Protein AF-A0A9D0XV00-F1 (afdb_monomer_lite)

pLDDT: mean 94.53, std 7.73, range [43.34, 98.5]

Radius of gyration: 20.62 Å; chains: 1; bounding box: 46×35×53 Å

Secondary structure (DSSP, 8-state):
--PPPHHHHHHHIIIIIIIIHHHHHHH-TTSPP---SS-SSSTTSSTT-TTSS-EE--TTTTTT--GGGGGG---S-EEE-----PPPHHHHHTT--GGG-STTSHHHHHH-SSTTHHHHHHHHHHHHSPPPSSHHHHHHHHHHT-

Foldseek 3Di:
DDDPDPVVLVVLCCVQVNPVQVVCCVVPVPDDGDRDPQDQRDSVPVRQDQEGGEHADACVAVVVDAPCVVVVGDRPYHPHYDADAADAPVVVVVQDDPVQLDCPRPSNCVVVPDNCRVVSLQVLCVVPHDDQPDSNSSRVVRVVSD

Sequence (146 aa):
MYSHSLKLKADYIKQFEYLLSKVVNECDPNTFYWPSSASSSGCFDAPNDENRGDVHYWDVWHGLKPFTDYRKYYFRFCSEFGFQSFPQLKTIESFTLPEDRNIFSRVMESHQKNGSANGRILSYISDYYLYPKDFRALIYISGASG

Structure (mmCIF, N/CA/C/O backbone):
data_AF-A0A9D0XV00-F1
#
_entry.id   AF-A0A9D0XV00-F1
#
loop_
_atom_site.group_PDB
_atom_site.id
_atom_site.type_symbol
_atom_site.label_atom_id
_atom_site.label_alt_id
_atom_site.label_comp_id
_atom_site.label_asym_id
_atom_site.label_entity_id
_atom_site.label_seq_id
_atom_site.pdbx_PDB_ins_code
_atom_site.Cartn_x
_atom_site.Cartn_y
_atom_site.Cartn_z
_atom_site.occupancy
_atom_site.B_iso_or_equiv
_atom_site.auth_seq_id
_atom_site.auth_comp_id
_atom_site.auth_asym_id
_atom_site.auth_atom_id
_atom_site.pdbx_PDB_model_num
ATOM 1 N N . MET A 1 1 ? 21.954 13.319 0.359 1.00 43.34 1 MET A N 1
ATOM 2 C CA . MET A 1 1 ? 21.385 12.169 -0.378 1.00 43.34 1 MET A CA 1
ATOM 3 C C . MET A 1 1 ? 22.524 11.237 -0.749 1.00 43.34 1 MET A C 1
ATOM 5 O O . MET A 1 1 ? 23.387 11.646 -1.512 1.00 43.34 1 MET A O 1
ATOM 9 N N . TYR A 1 2 ? 22.580 10.031 -0.185 1.00 50.47 2 TYR A N 1
ATOM 10 C CA . TYR A 1 2 ? 23.560 9.033 -0.615 1.00 50.47 2 TYR A CA 1
ATOM 11 C C . TYR A 1 2 ? 23.129 8.495 -1.982 1.00 50.47 2 TYR A C 1
ATOM 13 O O . TYR A 1 2 ? 22.052 7.915 -2.102 1.00 50.47 2 TYR A O 1
ATOM 21 N N . SER A 1 3 ? 23.923 8.721 -3.032 1.00 70.44 3 SER A N 1
ATOM 22 C CA . SER A 1 3 ? 23.654 8.087 -4.322 1.00 70.44 3 SER A CA 1
ATOM 23 C C . SER A 1 3 ? 23.953 6.595 -4.200 1.00 70.44 3 SER A C 1
ATOM 25 O O . SER A 1 3 ? 25.063 6.222 -3.817 1.00 70.44 3 SER A O 1
ATOM 27 N N . HIS A 1 4 ? 22.986 5.744 -4.538 1.00 80.12 4 HIS A N 1
ATOM 28 C CA . HIS A 1 4 ? 23.200 4.301 -4.627 1.00 80.12 4 HIS A CA 1
ATOM 29 C C . HIS A 1 4 ? 24.417 3.977 -5.508 1.00 80.12 4 HIS A C 1
ATOM 31 O O . HIS A 1 4 ? 24.642 4.639 -6.524 1.00 80.12 4 HIS A O 1
ATOM 37 N N . SER A 1 5 ? 25.181 2.951 -5.120 1.00 92.06 5 SER A N 1
ATOM 38 C CA . SER A 1 5 ? 26.357 2.486 -5.863 1.00 92.06 5 SER A CA 1
ATOM 39 C C . SER A 1 5 ? 26.020 2.232 -7.335 1.00 92.06 5 SER A C 1
ATOM 41 O O . SER A 1 5 ? 25.019 1.581 -7.641 1.00 92.06 5 SER A O 1
ATOM 43 N N . LEU A 1 6 ? 26.883 2.695 -8.246 1.00 93.12 6 LEU A N 1
ATOM 44 C CA . LEU A 1 6 ? 26.743 2.446 -9.686 1.00 93.12 6 LEU A CA 1
ATOM 45 C C . LEU A 1 6 ? 26.661 0.949 -10.000 1.00 93.12 6 LEU A C 1
ATOM 47 O O . LEU A 1 6 ? 25.903 0.552 -10.879 1.00 93.12 6 LEU A O 1
ATOM 51 N N . LYS A 1 7 ? 27.380 0.120 -9.232 1.00 95.06 7 LYS A N 1
ATOM 52 C CA . LYS A 1 7 ? 27.317 -1.338 -9.357 1.00 95.06 7 LYS A CA 1
ATOM 53 C C . LYS A 1 7 ? 25.908 -1.866 -9.070 1.00 95.06 7 LYS A C 1
ATOM 55 O O . LYS A 1 7 ? 25.388 -2.631 -9.866 1.00 95.06 7 LYS A O 1
ATOM 60 N N . LEU A 1 8 ? 25.268 -1.407 -7.990 1.00 94.81 8 LEU A N 1
ATOM 61 C CA . LEU A 1 8 ? 23.912 -1.844 -7.631 1.00 94.81 8 LEU A CA 1
ATOM 62 C C . LEU A 1 8 ? 22.878 -1.425 -8.681 1.00 94.81 8 LEU A C 1
ATOM 64 O O . LEU A 1 8 ? 21.991 -2.203 -9.011 1.00 94.81 8 LEU A O 1
ATOM 68 N N . LYS A 1 9 ? 23.006 -0.215 -9.238 1.00 93.94 9 LYS A N 1
ATOM 69 C CA . LYS A 1 9 ? 22.135 0.236 -10.333 1.00 93.94 9 LYS A CA 1
ATOM 70 C C . LYS A 1 9 ? 22.329 -0.602 -11.598 1.00 93.94 9 LYS A C 1
ATOM 72 O O . LYS A 1 9 ? 21.349 -0.974 -12.232 1.00 93.94 9 LYS A O 1
ATOM 77 N N . ALA A 1 10 ? 23.578 -0.913 -11.947 1.00 95.88 10 ALA A N 1
ATOM 78 C CA . ALA A 1 10 ? 23.887 -1.759 -13.094 1.00 95.88 10 ALA A CA 1
ATOM 79 C C . ALA A 1 10 ? 23.350 -3.188 -12.911 1.00 95.88 10 ALA A C 1
ATOM 81 O O . ALA A 1 10 ? 22.757 -3.733 -13.838 1.00 95.88 10 ALA A O 1
ATOM 82 N N . ASP A 1 11 ? 23.504 -3.766 -11.716 1.00 96.88 11 ASP A N 1
ATOM 83 C CA . ASP A 1 11 ? 22.974 -5.092 -11.387 1.00 96.88 11 ASP A CA 1
ATOM 84 C C . ASP A 1 11 ? 21.436 -5.113 -11.458 1.00 96.88 11 ASP A C 1
ATOM 86 O O . ASP A 1 11 ? 20.868 -6.039 -12.035 1.00 96.88 11 ASP A O 1
ATOM 90 N N . TYR A 1 12 ? 20.766 -4.061 -10.970 1.00 96.94 12 TYR A N 1
ATOM 91 C CA . TYR A 1 12 ? 19.313 -3.898 -11.087 1.00 96.94 12 TYR A CA 1
ATOM 92 C C . TYR A 1 12 ? 18.859 -3.878 -12.554 1.00 96.94 12 TYR A C 1
ATOM 94 O O . TYR A 1 12 ? 18.031 -4.693 -12.953 1.00 96.94 12 TYR A O 1
ATOM 102 N N . ILE A 1 13 ? 19.447 -3.010 -13.385 1.00 96.56 13 ILE A N 1
ATOM 103 C CA . ILE A 1 13 ? 19.109 -2.921 -14.817 1.00 96.56 13 ILE A CA 1
ATOM 104 C C . ILE A 1 13 ? 19.371 -4.266 -15.508 1.00 96.56 13 ILE A C 1
ATOM 106 O O . ILE A 1 13 ? 18.539 -4.762 -16.266 1.00 96.56 13 ILE A O 1
ATOM 110 N N . LYS A 1 14 ? 20.505 -4.913 -15.208 1.00 97.81 14 LYS A N 1
ATOM 111 C CA . LYS A 1 14 ? 20.842 -6.225 -15.771 1.00 97.81 14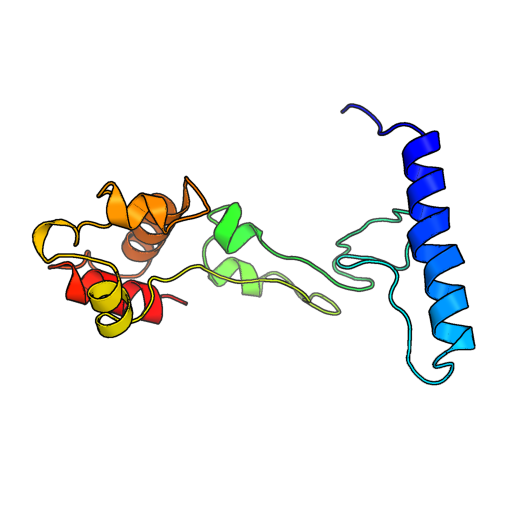 LYS A CA 1
ATOM 112 C C . LYS A 1 14 ? 19.810 -7.291 -15.405 1.00 97.81 14 LYS A C 1
ATOM 114 O O . LYS A 1 14 ? 19.486 -8.130 -16.243 1.00 97.81 14 LYS A O 1
ATOM 119 N N . GLN A 1 15 ? 19.315 -7.291 -14.173 1.00 98.19 15 GLN A N 1
ATOM 120 C CA . GLN A 1 15 ? 18.333 -8.270 -13.726 1.00 98.19 15 GLN A CA 1
ATOM 121 C C . GLN A 1 15 ? 16.949 -7.991 -14.320 1.00 98.19 15 GLN A C 1
ATOM 123 O O . GLN A 1 15 ? 16.389 -8.862 -14.985 1.00 98.19 15 GLN A O 1
ATOM 128 N N . PHE A 1 16 ? 16.412 -6.793 -14.096 1.00 97.75 16 PHE A N 1
ATOM 129 C CA . PHE A 1 16 ? 15.015 -6.483 -14.386 1.00 97.75 16 PHE A CA 1
ATOM 130 C C . PHE A 1 16 ? 14.788 -6.072 -15.842 1.00 97.75 16 PHE A C 1
ATOM 132 O O . PHE A 1 16 ? 13.847 -6.539 -16.461 1.00 97.75 16 PHE A O 1
ATOM 139 N N . GLU A 1 17 ? 15.670 -5.284 -16.454 1.00 96.88 17 GLU A N 1
ATOM 140 C CA . GLU A 1 17 ? 15.443 -4.791 -17.824 1.00 96.88 17 GLU A CA 1
ATOM 141 C C . GLU A 1 17 ? 16.044 -5.701 -18.899 1.00 96.88 17 GLU A C 1
ATOM 143 O O . GLU A 1 17 ? 15.562 -5.719 -20.030 1.00 96.88 17 GLU A O 1
ATOM 148 N N . TYR A 1 18 ? 17.073 -6.484 -18.558 1.00 97.31 18 TYR A N 1
ATOM 149 C CA . TYR A 1 18 ? 17.738 -7.375 -19.511 1.00 97.31 18 TYR A CA 1
ATOM 150 C C . TYR A 1 18 ? 17.393 -8.852 -19.303 1.00 97.31 18 TYR A C 1
ATOM 152 O O . TYR A 1 18 ? 16.831 -9.477 -20.200 1.00 97.31 18 TYR A O 1
ATOM 160 N N . LEU A 1 19 ? 17.746 -9.438 -18.154 1.00 98.50 19 LEU A N 1
ATOM 161 C CA . LEU A 1 19 ? 17.630 -10.883 -17.947 1.00 98.50 19 LEU A CA 1
ATOM 162 C C . LEU A 1 19 ? 16.166 -11.337 -17.928 1.00 98.50 19 LEU A C 1
ATOM 164 O O . LEU A 1 19 ? 15.801 -12.219 -18.701 1.00 98.50 19 LEU A O 1
ATOM 168 N N . LEU A 1 20 ? 15.333 -10.733 -17.076 1.00 98.19 20 LEU A N 1
ATOM 169 C CA . LEU A 1 20 ? 13.925 -11.121 -16.958 1.00 98.19 20 LEU A CA 1
ATOM 170 C C . LEU A 1 20 ? 13.137 -10.826 -18.238 1.00 98.19 20 LEU A C 1
ATOM 172 O O . LEU A 1 20 ? 12.396 -11.691 -18.690 1.00 98.19 20 LEU A O 1
ATOM 176 N N . SER A 1 21 ? 13.366 -9.671 -18.868 1.00 97.12 21 SER A N 1
ATOM 177 C CA . SER A 1 21 ? 12.767 -9.323 -20.165 1.00 97.12 21 SER A CA 1
ATOM 178 C C . SER A 1 21 ? 13.039 -10.388 -21.238 1.00 97.12 21 SER A C 1
ATOM 180 O O . SER A 1 21 ? 12.123 -10.835 -21.929 1.00 97.12 21 SER A O 1
ATOM 182 N N . LYS A 1 22 ? 14.284 -10.880 -21.329 1.00 98.25 22 LYS A N 1
ATOM 183 C CA . LYS A 1 22 ? 14.649 -11.960 -22.257 1.00 98.25 22 LYS A CA 1
ATOM 184 C C . LYS A 1 22 ? 13.958 -13.278 -21.938 1.00 98.25 22 LYS A C 1
ATOM 186 O O . LYS A 1 22 ? 13.411 -13.894 -22.844 1.00 98.25 22 LYS A O 1
ATOM 191 N N . VAL A 1 23 ? 13.961 -13.686 -20.669 1.00 98.44 23 VAL A N 1
ATOM 192 C CA . VAL A 1 23 ? 13.316 -14.936 -20.237 1.00 98.44 23 VAL A CA 1
ATOM 193 C C . VAL A 1 23 ? 11.816 -14.904 -20.529 1.00 98.44 23 VAL A C 1
ATOM 195 O O . VAL A 1 23 ? 11.275 -15.893 -21.014 1.00 98.44 23 VAL A O 1
ATOM 198 N N . VAL A 1 24 ? 11.149 -13.770 -20.288 1.00 98.31 24 VAL A N 1
ATOM 199 C CA . VAL A 1 24 ? 9.727 -13.604 -20.617 1.00 98.31 24 VAL A CA 1
ATOM 200 C C . VAL A 1 24 ? 9.516 -13.696 -22.123 1.00 98.31 24 VAL A C 1
ATOM 202 O O . VAL A 1 24 ? 8.674 -14.470 -22.546 1.00 98.31 24 VAL A O 1
ATOM 205 N N . ASN A 1 25 ? 10.320 -13.015 -22.941 1.00 98.06 25 ASN A N 1
ATOM 206 C CA . ASN A 1 25 ? 10.187 -13.094 -24.397 1.00 98.06 25 ASN A CA 1
ATOM 207 C C . ASN A 1 25 ? 10.464 -14.505 -24.963 1.00 98.06 25 ASN A C 1
ATOM 209 O O . ASN A 1 25 ? 9.880 -14.887 -25.971 1.00 98.06 25 ASN A O 1
ATOM 213 N N . GLU A 1 26 ? 11.354 -15.282 -24.341 1.00 98.50 26 GLU A N 1
ATOM 214 C CA . GLU A 1 26 ? 11.610 -16.681 -24.718 1.00 98.50 26 GLU A CA 1
ATOM 215 C C . GLU A 1 26 ? 10.450 -17.615 -24.335 1.00 98.50 26 GLU A C 1
ATOM 217 O O . GLU A 1 26 ? 10.125 -18.526 -25.096 1.00 98.50 26 GLU A O 1
ATOM 222 N N . CYS A 1 27 ? 9.826 -17.401 -23.172 1.00 98.44 27 CYS A N 1
ATOM 223 C CA . CYS A 1 27 ? 8.765 -18.271 -22.650 1.00 98.44 27 CYS A CA 1
ATOM 224 C C . CYS A 1 27 ? 7.354 -17.882 -23.126 1.00 98.44 27 CYS A C 1
ATOM 226 O O . CYS A 1 27 ? 6.518 -18.756 -23.345 1.00 98.44 27 CYS A O 1
ATOM 228 N N . ASP A 1 28 ? 7.081 -16.585 -23.245 1.00 98.19 28 ASP A N 1
ATOM 229 C CA . ASP A 1 28 ? 5.797 -15.990 -23.617 1.00 98.19 28 ASP A CA 1
ATOM 230 C C . ASP A 1 28 ? 6.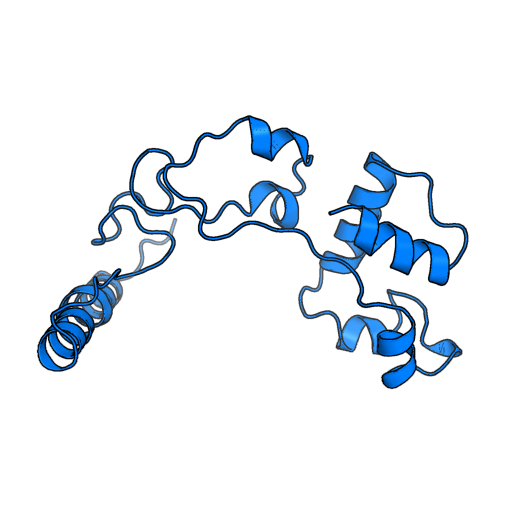009 -14.658 -24.374 1.00 98.19 28 ASP A C 1
ATOM 232 O O . ASP A 1 28 ? 5.898 -13.572 -23.798 1.00 98.19 28 ASP A O 1
ATOM 236 N N . PRO A 1 29 ? 6.307 -14.714 -25.685 1.00 97.06 29 PRO A N 1
ATOM 237 C CA . PRO A 1 29 ? 6.582 -13.522 -26.491 1.00 97.06 29 PRO A CA 1
ATOM 238 C C . PRO A 1 29 ? 5.353 -12.633 -26.739 1.00 97.06 29 PRO A C 1
ATOM 240 O O . PRO A 1 29 ? 5.496 -11.539 -27.282 1.00 97.06 29 PRO A O 1
ATOM 243 N N . ASN A 1 30 ? 4.143 -13.096 -26.405 1.00 98.00 30 ASN A N 1
ATOM 244 C CA . ASN A 1 30 ? 2.908 -12.369 -26.707 1.00 98.00 30 ASN A CA 1
ATOM 245 C C . ASN A 1 30 ? 2.471 -11.441 -25.566 1.00 98.00 30 ASN A C 1
ATOM 247 O O . ASN A 1 30 ? 1.680 -10.524 -25.799 1.00 98.00 30 ASN A O 1
ATOM 251 N N . THR A 1 31 ? 2.969 -11.661 -24.347 1.00 97.19 31 THR A N 1
ATOM 252 C CA . THR A 1 31 ? 2.635 -10.841 -23.179 1.00 97.19 31 THR A CA 1
ATOM 253 C C . THR A 1 31 ? 3.658 -9.725 -22.990 1.00 97.19 31 THR A C 1
ATOM 255 O O . THR A 1 31 ? 4.868 -9.941 -22.986 1.00 97.19 31 THR A O 1
ATOM 258 N N . PHE A 1 32 ? 3.166 -8.502 -22.796 1.00 95.50 32 PHE A N 1
ATOM 259 C CA . PHE A 1 32 ? 4.014 -7.350 -22.514 1.00 95.50 32 PHE A CA 1
ATOM 260 C C . PHE A 1 32 ? 4.736 -7.491 -21.163 1.00 95.50 32 PHE A C 1
ATOM 262 O O . PHE A 1 32 ? 4.112 -7.796 -20.147 1.00 95.50 32 PHE A O 1
ATOM 269 N N . TYR A 1 33 ? 6.039 -7.198 -21.140 1.00 96.81 33 TYR A N 1
ATOM 270 C CA . TYR A 1 33 ? 6.852 -7.186 -19.925 1.00 96.81 33 TYR A CA 1
ATOM 271 C C . TYR A 1 33 ? 7.084 -5.757 -19.414 1.00 96.81 33 TYR A C 1
ATOM 273 O O . TYR A 1 33 ? 7.598 -4.904 -20.140 1.00 96.81 33 TYR A O 1
ATOM 281 N N . TRP A 1 34 ? 6.757 -5.512 -18.142 1.00 96.88 34 TRP A N 1
ATOM 282 C CA . TRP A 1 34 ? 7.008 -4.245 -17.453 1.00 96.88 34 TRP A CA 1
ATOM 283 C C . TRP A 1 34 ? 8.111 -4.431 -16.396 1.00 96.88 34 TRP A C 1
ATOM 285 O O . TRP A 1 34 ? 7.954 -5.273 -15.511 1.00 96.88 34 TRP A O 1
ATOM 295 N N . PRO A 1 35 ? 9.234 -3.690 -16.466 1.00 94.75 35 PRO A N 1
ATOM 296 C CA . PRO A 1 35 ? 10.439 -4.021 -15.697 1.00 94.75 35 PRO A CA 1
ATOM 297 C C . PRO A 1 35 ? 10.340 -3.715 -14.196 1.00 94.75 35 PRO A C 1
ATOM 299 O O . PRO A 1 35 ? 11.067 -4.306 -13.402 1.00 94.75 35 PRO A O 1
ATOM 302 N N . SER A 1 36 ? 9.475 -2.782 -13.797 1.00 96.00 36 SER A N 1
ATOM 303 C CA . SER A 1 36 ? 9.251 -2.398 -12.398 1.00 96.00 36 SER A CA 1
ATOM 304 C C . SER A 1 36 ? 7.953 -1.610 -12.276 1.00 96.00 36 SER A C 1
ATOM 306 O O . SER A 1 36 ? 7.509 -1.029 -13.255 1.00 96.00 36 SER A O 1
ATOM 308 N N . SER A 1 37 ? 7.386 -1.534 -11.078 1.00 96.50 37 SER A N 1
ATOM 309 C CA . SER A 1 37 ? 6.216 -0.720 -10.744 1.00 96.50 37 SER A CA 1
ATOM 310 C C . SER A 1 37 ? 6.491 -0.047 -9.394 1.00 96.50 37 SER A C 1
ATOM 312 O O . SER A 1 37 ? 6.882 -0.739 -8.457 1.00 96.50 37 SER A O 1
ATOM 314 N N . ALA A 1 38 ? 6.383 1.272 -9.235 1.00 96.06 38 ALA A N 1
ATOM 315 C CA . ALA A 1 38 ? 6.172 2.300 -10.256 1.00 96.06 38 ALA A CA 1
ATOM 316 C C . ALA A 1 38 ? 7.385 2.472 -11.195 1.00 96.06 38 ALA A C 1
ATOM 318 O O . ALA A 1 38 ? 8.540 2.428 -10.759 1.00 96.06 38 ALA A O 1
ATOM 319 N N . SER A 1 39 ? 7.143 2.692 -12.487 1.00 95.94 39 SER A N 1
ATOM 320 C CA . SER A 1 39 ? 8.177 2.936 -13.499 1.00 95.94 39 SER A CA 1
ATOM 321 C C . SER A 1 39 ? 7.683 3.888 -14.580 1.00 95.94 39 SER A C 1
ATOM 323 O O . SER A 1 39 ? 6.500 3.921 -14.899 1.00 95.94 39 SER A O 1
ATOM 325 N N . SER A 1 40 ? 8.615 4.607 -15.205 1.00 95.31 40 SER A N 1
ATOM 326 C CA . SER A 1 40 ? 8.327 5.540 -16.304 1.00 95.31 40 SER A CA 1
ATOM 327 C C . SER A 1 40 ? 8.999 5.132 -17.614 1.00 95.31 40 SER A C 1
ATOM 329 O O . SER A 1 40 ? 9.225 5.997 -18.454 1.00 95.31 40 SER A O 1
ATOM 331 N N . SER A 1 41 ? 9.258 3.823 -17.792 1.00 87.38 41 SER A N 1
ATOM 332 C CA . SER A 1 41 ? 9.997 3.145 -18.886 1.00 87.38 41 SER A CA 1
ATOM 333 C C . SER A 1 41 ? 11.396 2.606 -18.535 1.00 87.38 41 SER A C 1
ATOM 335 O O . SER A 1 41 ? 12.156 2.281 -19.445 1.00 87.38 41 SER A O 1
ATOM 337 N N . GLY A 1 42 ? 11.736 2.466 -17.248 1.00 92.00 42 GLY A N 1
ATOM 338 C CA . GLY A 1 42 ? 12.995 1.852 -16.794 1.00 92.00 42 GLY A CA 1
ATOM 339 C C . GLY A 1 42 ? 14.160 2.830 -16.602 1.00 92.00 42 GLY A C 1
ATOM 340 O O . GLY A 1 42 ? 13.978 4.043 -16.529 1.00 92.00 42 GLY A O 1
ATOM 341 N N . CYS A 1 43 ? 15.368 2.289 -16.449 1.00 92.69 43 CYS A N 1
ATOM 342 C CA . CYS A 1 43 ? 16.642 2.997 -16.287 1.00 92.69 43 CYS A CA 1
ATOM 343 C C . CYS A 1 43 ? 16.701 4.000 -15.122 1.00 92.69 43 CYS A C 1
ATOM 345 O O . CYS A 1 43 ? 17.566 4.878 -15.100 1.00 92.69 43 CYS A O 1
ATOM 347 N N . PHE A 1 44 ? 15.812 3.863 -14.133 1.00 92.81 44 PHE A N 1
ATOM 348 C CA . PHE A 1 44 ? 15.588 4.863 -13.083 1.00 92.81 44 PHE A CA 1
ATOM 349 C C . PHE A 1 44 ? 15.217 6.258 -13.624 1.00 92.81 44 PHE A C 1
ATOM 351 O O . PHE A 1 44 ? 15.395 7.247 -12.909 1.00 92.81 44 PHE A O 1
ATOM 358 N N . ASP A 1 45 ? 14.721 6.356 -14.861 1.00 93.50 45 ASP A N 1
ATOM 359 C CA . ASP A 1 45 ? 14.230 7.614 -15.418 1.00 93.50 45 ASP A CA 1
ATOM 360 C C . ASP A 1 45 ? 12.912 7.980 -14.736 1.00 93.50 45 ASP A C 1
ATOM 362 O O . ASP A 1 45 ? 11.910 7.297 -14.933 1.00 93.50 45 ASP A O 1
ATOM 366 N N . ALA A 1 46 ? 12.959 9.010 -13.886 1.00 94.44 46 ALA A N 1
ATOM 367 C CA . ALA A 1 46 ? 11.828 9.578 -13.152 1.00 94.44 46 ALA A CA 1
ATOM 368 C C . ALA A 1 46 ? 10.774 8.536 -12.715 1.00 94.44 46 ALA A C 1
ATOM 370 O O . ALA A 1 46 ? 9.623 8.648 -13.127 1.00 94.44 46 ALA A O 1
ATOM 371 N N . PRO A 1 47 ? 11.121 7.495 -11.929 1.00 94.81 47 PRO A N 1
ATOM 372 C CA . PRO A 1 47 ? 10.122 6.530 -11.477 1.00 94.81 47 PRO A CA 1
ATOM 373 C C . PRO A 1 47 ? 9.019 7.262 -10.708 1.00 94.81 47 PRO A C 1
ATOM 375 O O . PRO A 1 47 ? 9.325 8.178 -9.940 1.00 94.81 47 PRO A O 1
ATOM 378 N N . ASN A 1 48 ? 7.766 6.828 -10.881 1.00 95.69 48 ASN A N 1
ATOM 379 C CA . ASN A 1 48 ? 6.584 7.484 -10.311 1.00 95.69 48 ASN A CA 1
ATOM 380 C C . ASN A 1 48 ? 6.210 8.823 -10.993 1.00 95.69 48 ASN A C 1
ATOM 382 O O . ASN A 1 48 ? 5.624 9.694 -10.348 1.00 95.69 48 ASN A O 1
ATOM 386 N N . ASP A 1 49 ? 6.565 9.014 -12.272 1.00 96.19 49 ASP A N 1
ATOM 387 C CA . ASP A 1 49 ? 6.185 10.207 -13.044 1.00 96.19 49 ASP A CA 1
ATOM 388 C C . ASP A 1 49 ? 4.669 10.231 -13.285 1.00 96.19 49 ASP A C 1
ATOM 390 O O . ASP A 1 49 ? 4.060 9.244 -13.693 1.00 96.19 49 ASP A O 1
ATOM 394 N N . GLU A 1 50 ? 4.032 11.376 -13.057 1.00 94.31 50 GLU A N 1
ATOM 395 C CA . GLU A 1 50 ? 2.576 11.494 -13.180 1.00 94.31 50 GLU A CA 1
ATOM 396 C C . GLU A 1 50 ? 2.074 11.384 -14.635 1.00 94.31 50 GLU A C 1
ATOM 398 O O . GLU A 1 50 ? 0.927 10.996 -14.879 1.00 94.31 50 GLU A O 1
ATOM 403 N N . ASN A 1 51 ? 2.938 11.699 -15.607 1.00 95.31 51 ASN A N 1
ATOM 404 C CA . ASN A 1 51 ? 2.617 11.821 -17.025 1.00 95.31 51 ASN A CA 1
ATOM 405 C C . ASN A 1 51 ? 3.144 10.648 -17.868 1.00 95.31 51 ASN A C 1
ATOM 407 O O . ASN A 1 51 ? 2.831 10.581 -19.063 1.00 95.31 51 ASN A O 1
ATOM 411 N N . ARG A 1 52 ? 3.898 9.706 -17.283 1.00 95.31 52 ARG A N 1
ATOM 412 C CA . ARG A 1 52 ? 4.493 8.550 -17.976 1.00 95.31 52 ARG A CA 1
ATOM 413 C C . ARG A 1 52 ? 4.464 7.293 -17.110 1.00 95.31 52 ARG A C 1
ATOM 415 O O . ARG A 1 52 ? 4.870 7.324 -15.962 1.00 95.31 52 ARG A O 1
ATOM 422 N N . GLY A 1 53 ? 4.095 6.163 -17.713 1.00 95.94 53 GLY A N 1
ATOM 423 C CA . GLY A 1 53 ? 4.124 4.868 -17.031 1.00 95.94 53 GLY A CA 1
ATOM 424 C C . GLY A 1 53 ? 3.098 4.767 -15.901 1.00 95.94 53 GLY A C 1
ATOM 425 O O . GLY A 1 53 ? 1.952 5.188 -16.082 1.00 95.94 53 GLY A O 1
ATOM 426 N N . ASP A 1 54 ? 3.497 4.163 -14.783 1.00 97.62 54 ASP A N 1
ATOM 427 C CA . ASP A 1 54 ? 2.627 3.890 -13.642 1.00 97.62 54 ASP A CA 1
ATOM 428 C C . ASP A 1 54 ? 3.098 4.526 -12.330 1.00 97.62 54 ASP A C 1
ATOM 430 O O . ASP A 1 54 ? 4.290 4.748 -12.118 1.00 97.62 54 ASP A O 1
ATOM 434 N N . VAL A 1 55 ? 2.132 4.798 -11.446 1.00 97.94 55 VAL A N 1
ATOM 435 C CA . VAL A 1 55 ? 2.320 5.546 -10.199 1.00 97.94 55 VAL A CA 1
ATOM 436 C C . VAL A 1 55 ? 1.840 4.765 -8.976 1.00 97.94 55 VAL A C 1
ATOM 438 O O . VAL A 1 55 ? 0.719 4.247 -8.939 1.00 97.94 55 VAL A O 1
ATOM 441 N N . HIS A 1 56 ? 2.669 4.783 -7.935 1.00 97.81 56 HIS A N 1
ATOM 442 C CA . HIS A 1 56 ? 2.358 4.384 -6.566 1.00 97.81 56 HIS A CA 1
ATOM 443 C C . HIS A 1 56 ? 2.097 5.635 -5.731 1.00 97.81 56 HIS A C 1
ATOM 445 O O . HIS A 1 56 ? 3.027 6.316 -5.285 1.00 97.81 56 HIS A O 1
ATOM 451 N N . TYR A 1 57 ? 0.824 5.958 -5.526 1.00 97.75 57 TYR A N 1
ATOM 452 C CA . TYR A 1 57 ? 0.408 7.154 -4.810 1.00 97.75 57 TYR A CA 1
ATOM 453 C C . TYR A 1 57 ? -0.054 6.812 -3.390 1.00 97.75 57 TYR A C 1
ATOM 455 O O . TYR A 1 57 ? -1.224 6.543 -3.105 1.00 97.75 57 TYR A O 1
ATOM 463 N N . TRP A 1 58 ? 0.916 6.852 -2.479 1.00 97.38 58 TRP A N 1
ATOM 464 C CA . TRP A 1 58 ? 0.743 6.516 -1.067 1.00 97.38 58 TRP A CA 1
ATOM 465 C C . TRP A 1 58 ? 0.664 7.737 -0.139 1.00 97.38 58 TRP A C 1
ATOM 467 O O . TRP A 1 58 ? 0.557 7.569 1.073 1.00 97.38 58 TRP A O 1
ATOM 477 N N . ASP A 1 59 ? 0.680 8.962 -0.670 1.00 97.06 59 ASP A N 1
ATOM 478 C CA . ASP A 1 59 ? 0.674 10.193 0.134 1.00 97.06 59 ASP A CA 1
ATOM 479 C C . ASP A 1 59 ? -0.589 10.372 0.976 1.00 97.06 59 ASP A C 1
ATOM 481 O O . ASP A 1 59 ? -0.517 10.982 2.040 1.00 97.06 59 ASP A O 1
ATOM 485 N N . VAL A 1 60 ? -1.733 9.840 0.537 1.00 97.06 60 VAL A N 1
ATOM 486 C CA . VAL A 1 60 ? -2.922 9.764 1.392 1.00 97.06 60 VAL A CA 1
ATOM 487 C C . VAL A 1 60 ? -2.558 8.903 2.597 1.00 97.06 60 VAL A C 1
ATOM 489 O O . VAL A 1 60 ? -2.233 9.432 3.647 1.00 97.06 60 VAL A O 1
ATOM 492 N N . TRP A 1 61 ? -2.427 7.590 2.457 1.00 96.06 61 TRP A N 1
ATOM 493 C CA . TRP A 1 61 ? -2.206 6.741 3.626 1.00 96.06 61 TRP A CA 1
ATOM 494 C C . TRP A 1 61 ? -0.888 6.971 4.390 1.00 96.06 61 TRP A C 1
ATOM 496 O O . TRP A 1 61 ? -0.894 7.181 5.604 1.00 96.06 61 TRP A O 1
ATOM 506 N N . HIS A 1 62 ? 0.261 6.906 3.721 1.00 94.94 62 HIS A N 1
ATOM 507 C CA . HIS A 1 62 ? 1.568 7.046 4.367 1.00 94.94 62 HIS A CA 1
ATOM 508 C C . HIS A 1 62 ? 1.927 8.497 4.689 1.00 94.94 62 HIS A C 1
ATOM 510 O O . HIS A 1 62 ? 2.592 8.732 5.701 1.00 94.94 62 HIS A O 1
ATOM 516 N N . GLY A 1 63 ? 1.478 9.443 3.862 1.00 95.06 63 GLY A N 1
ATOM 517 C CA . GLY A 1 63 ? 1.720 10.877 4.031 1.00 95.06 63 GLY A CA 1
ATOM 518 C C . GLY A 1 63 ? 0.656 11.616 4.849 1.00 95.06 63 GLY A C 1
ATOM 519 O O . GLY A 1 63 ? 0.812 12.816 5.059 1.00 95.06 63 GLY A O 1
ATOM 520 N N . LEU A 1 64 ? -0.389 10.925 5.327 1.00 95.38 64 LEU A N 1
ATOM 521 C CA . LEU A 1 64 ? -1.515 11.498 6.080 1.00 95.38 64 LEU A CA 1
ATOM 522 C C . LEU A 1 64 ? -2.264 12.612 5.327 1.00 95.38 64 LEU A C 1
ATOM 524 O O . LEU A 1 64 ? -2.862 13.497 5.941 1.00 95.38 64 LEU A O 1
ATOM 528 N N . LYS A 1 65 ? -2.240 12.604 3.990 1.00 97.00 65 LYS A N 1
ATOM 529 C CA . LYS A 1 65 ? -3.010 13.579 3.211 1.00 97.00 65 LYS A CA 1
ATOM 530 C C . LYS A 1 65 ? -4.506 13.244 3.219 1.00 97.00 65 LYS A C 1
ATOM 532 O O . LYS A 1 65 ? -4.873 12.068 3.229 1.00 97.00 65 LYS A O 1
ATOM 537 N N . PRO A 1 66 ? -5.403 14.243 3.166 1.00 96.25 66 PRO A N 1
ATOM 538 C CA . PRO A 1 66 ? -6.841 13.989 3.116 1.00 96.25 66 PRO A CA 1
ATOM 539 C C . PRO A 1 66 ? -7.236 13.186 1.865 1.00 96.25 66 PRO A C 1
ATOM 541 O O . PRO A 1 66 ? -6.589 13.303 0.827 1.00 96.25 66 PRO A O 1
ATOM 544 N N . PHE A 1 67 ? -8.347 12.441 1.910 1.00 95.44 67 PHE A N 1
ATOM 545 C CA . PHE A 1 67 ? -8.831 11.657 0.758 1.00 95.44 67 PHE A CA 1
ATOM 546 C C . PHE A 1 67 ? -9.077 12.509 -0.492 1.00 95.44 67 PHE A C 1
ATOM 548 O O . PHE A 1 67 ? -8.951 12.041 -1.621 1.00 95.44 67 PHE A O 1
ATOM 555 N N . THR A 1 68 ? -9.408 13.787 -0.311 1.00 96.44 68 THR A N 1
ATOM 556 C CA . THR A 1 68 ? -9.590 14.731 -1.417 1.00 96.44 68 THR A CA 1
ATOM 557 C C . THR A 1 68 ? -8.305 14.998 -2.203 1.00 96.44 68 THR A C 1
ATOM 559 O O . THR A 1 68 ? -8.405 15.469 -3.335 1.00 96.44 68 THR A O 1
ATOM 562 N N . ASP A 1 69 ? -7.121 14.661 -1.673 1.00 97.38 69 ASP A N 1
ATOM 563 C CA . ASP A 1 69 ? -5.844 14.799 -2.385 1.00 97.38 69 ASP A CA 1
ATOM 564 C C . ASP A 1 69 ? -5.776 13.884 -3.616 1.00 97.38 69 ASP A C 1
ATOM 566 O O . ASP A 1 69 ? -5.235 14.305 -4.634 1.00 97.38 69 ASP A O 1
ATOM 570 N N . TYR A 1 70 ? -6.450 12.721 -3.599 1.00 95.88 70 TYR A N 1
ATOM 571 C CA . TYR A 1 70 ? -6.584 11.859 -4.784 1.00 95.88 70 TYR A CA 1
ATOM 572 C C . TYR A 1 70 ? -7.142 12.610 -6.002 1.00 95.88 70 TYR A C 1
ATOM 574 O O . TYR A 1 70 ? -6.778 12.311 -7.134 1.00 95.88 70 TYR A O 1
ATOM 582 N N . ARG A 1 71 ? -8.000 13.619 -5.792 1.00 95.62 71 ARG A N 1
ATOM 583 C CA . ARG A 1 71 ? -8.645 14.382 -6.878 1.00 95.62 71 ARG A CA 1
ATOM 584 C C . ARG A 1 71 ? -7.718 15.393 -7.554 1.00 95.62 71 ARG A C 1
ATOM 586 O O . ARG A 1 71 ? -8.116 15.999 -8.544 1.00 95.62 71 ARG A O 1
ATOM 593 N N . LYS A 1 72 ? -6.524 15.629 -7.002 1.00 96.38 72 LYS A N 1
ATOM 594 C CA . LYS A 1 72 ? -5.555 16.588 -7.553 1.00 96.38 72 LYS A CA 1
ATOM 595 C C . LYS A 1 72 ? -4.722 16.000 -8.688 1.00 96.38 72 LYS A C 1
ATOM 597 O O . LYS A 1 72 ? -4.101 16.765 -9.419 1.00 96.38 72 LYS A O 1
ATOM 602 N N . TYR A 1 73 ? -4.712 14.678 -8.832 1.00 94.44 73 TYR A N 1
ATOM 603 C CA . TYR A 1 73 ? -3.821 13.977 -9.744 1.00 94.44 73 TYR A CA 1
ATOM 604 C C . TYR A 1 73 ? -4.591 13.261 -10.851 1.00 94.44 73 TYR A C 1
ATOM 606 O O . TYR A 1 73 ? -5.663 12.704 -10.630 1.00 94.44 73 TYR A O 1
ATOM 614 N N . TYR A 1 74 ? -3.994 13.250 -12.041 1.00 93.94 74 TYR A N 1
ATOM 615 C CA . TYR A 1 74 ? -4.508 12.572 -13.230 1.00 93.94 74 TYR A CA 1
ATOM 616 C C . TYR A 1 74 ? -3.433 11.640 -13.793 1.00 93.94 74 TYR A C 1
ATOM 618 O O . TYR A 1 74 ? -2.975 11.804 -14.923 1.00 93.94 74 TYR A O 1
ATOM 626 N N . PHE A 1 75 ? -2.996 10.685 -12.968 1.00 96.19 75 PHE A N 1
ATOM 627 C CA . PHE A 1 75 ? -1.956 9.731 -13.345 1.00 96.19 75 PHE A CA 1
ATOM 628 C C . PHE A 1 75 ? -2.344 8.948 -14.599 1.00 96.19 75 PHE A C 1
ATOM 630 O O . PHE A 1 75 ? -3.507 8.579 -14.778 1.00 96.19 75 PHE A O 1
ATOM 637 N N . ARG A 1 76 ? -1.358 8.633 -15.446 1.00 96.56 76 ARG A N 1
ATOM 638 C CA . ARG A 1 76 ? -1.589 7.781 -16.627 1.00 96.56 76 ARG A CA 1
ATOM 639 C C . ARG A 1 76 ? -2.098 6.398 -16.241 1.00 96.56 76 ARG A C 1
ATOM 641 O O . ARG A 1 76 ? -3.008 5.883 -16.886 1.00 96.56 76 ARG A O 1
ATOM 648 N N . PHE A 1 77 ? -1.513 5.830 -15.190 1.00 97.06 77 PHE A N 1
ATOM 649 C CA . PHE A 1 77 ? -1.952 4.596 -14.561 1.00 97.06 77 PHE A CA 1
ATOM 650 C C . PHE A 1 77 ? -1.563 4.630 -13.078 1.00 97.06 77 PHE A C 1
ATOM 652 O O . PHE A 1 77 ? -0.388 4.760 -12.754 1.00 97.06 77 PHE A O 1
ATOM 659 N N . CYS A 1 78 ? -2.530 4.538 -12.165 1.00 97.44 78 CYS A N 1
ATOM 660 C CA . CYS A 1 78 ? -2.246 4.408 -10.735 1.00 97.44 78 CYS A CA 1
ATOM 661 C C . CYS A 1 78 ? -2.266 2.922 -10.373 1.00 97.44 78 CYS A C 1
ATOM 663 O O . CYS A 1 78 ? -3.338 2.337 -10.219 1.00 97.44 78 CYS A O 1
ATOM 665 N N . SER A 1 79 ? -1.086 2.307 -10.320 1.00 97.75 79 SER A N 1
ATOM 666 C CA . SER A 1 79 ? -0.913 0.877 -10.039 1.00 97.75 79 SER A CA 1
ATOM 667 C C . SER A 1 79 ? -1.020 0.560 -8.550 1.00 97.75 79 SER A C 1
ATOM 669 O O . SER A 1 79 ? -1.439 -0.542 -8.202 1.00 97.75 79 SER A O 1
ATOM 671 N N . GLU A 1 80 ? -0.715 1.523 -7.676 1.00 98.12 80 GLU A N 1
ATOM 672 C CA . GLU A 1 80 ? -0.914 1.386 -6.235 1.00 98.12 80 GLU A CA 1
ATOM 673 C C . GLU A 1 80 ? -1.430 2.671 -5.595 1.00 98.12 80 GLU A C 1
ATOM 675 O O . GLU A 1 80 ? -0.901 3.763 -5.795 1.00 98.12 80 GLU A O 1
ATOM 680 N N . PHE A 1 81 ? -2.450 2.504 -4.768 1.00 97.12 81 PHE A N 1
ATOM 681 C CA . PHE A 1 81 ? -2.946 3.462 -3.796 1.00 97.12 81 PHE A CA 1
ATOM 682 C C . PHE A 1 81 ? -3.813 2.680 -2.811 1.00 97.12 81 PHE A C 1
ATOM 684 O O . PHE A 1 81 ? -4.282 1.578 -3.107 1.00 97.12 81 PHE A O 1
ATOM 691 N N . GLY A 1 82 ? -4.068 3.241 -1.638 1.00 94.88 82 GLY A N 1
ATOM 692 C CA . GLY A 1 82 ? -5.021 2.630 -0.732 1.00 94.88 82 GLY A CA 1
ATOM 693 C C . GLY A 1 82 ? -4.973 3.213 0.657 1.00 94.88 82 GLY A C 1
ATOM 694 O O . GLY A 1 82 ? -4.240 4.159 0.937 1.00 94.88 82 GLY A O 1
ATOM 695 N N . PHE A 1 83 ? -5.768 2.597 1.518 1.00 94.75 83 PHE A N 1
ATOM 696 C CA . PHE A 1 83 ? -5.961 2.958 2.907 1.00 94.75 83 PHE A CA 1
ATOM 697 C C . PHE A 1 83 ? -6.200 1.681 3.720 1.00 94.75 83 PHE A C 1
ATOM 699 O O . PHE A 1 83 ? -6.776 0.721 3.207 1.00 94.75 83 PHE A O 1
ATOM 706 N N . GLN A 1 84 ? -5.740 1.637 4.972 1.00 96.50 84 GLN A N 1
ATOM 707 C CA . GLN A 1 84 ? -5.889 0.445 5.808 1.00 96.50 84 GLN A CA 1
ATOM 708 C C . GLN A 1 84 ? -7.168 0.495 6.643 1.00 96.50 84 GLN A C 1
ATOM 710 O O . GLN A 1 84 ? -7.479 1.505 7.264 1.00 96.50 84 GLN A O 1
ATOM 715 N N . SER A 1 85 ? -7.845 -0.643 6.756 1.00 96.31 85 SER A N 1
ATOM 716 C CA . SER A 1 85 ? -8.952 -0.858 7.686 1.00 96.31 85 SER A CA 1
ATOM 717 C C . SER A 1 85 ? -8.712 -2.098 8.543 1.00 96.31 85 SER A C 1
ATOM 719 O O . SER A 1 85 ? -7.847 -2.931 8.246 1.00 96.31 85 SER A O 1
ATOM 721 N N . PHE A 1 86 ? -9.476 -2.229 9.628 1.00 97.50 86 PHE A N 1
ATOM 722 C CA . PHE A 1 86 ? -9.529 -3.491 10.354 1.00 97.50 86 PHE A CA 1
ATOM 723 C C . PHE A 1 86 ? -10.408 -4.502 9.605 1.00 97.50 86 PHE A C 1
ATOM 725 O O . PHE A 1 86 ? -11.400 -4.117 8.978 1.00 97.50 86 PHE A O 1
ATOM 732 N N . PRO A 1 87 ? -10.105 -5.810 9.696 1.00 97.12 87 PRO A N 1
ATOM 733 C CA . PRO A 1 87 ? -10.991 -6.828 9.155 1.00 97.12 87 PRO A CA 1
ATOM 734 C C . PRO A 1 87 ? -12.312 -6.867 9.935 1.00 97.12 87 PRO A C 1
ATOM 736 O O . PRO A 1 87 ? -12.424 -6.349 11.046 1.00 97.12 87 PRO A O 1
ATOM 739 N N . GLN A 1 88 ? -13.323 -7.530 9.372 1.00 96.19 88 GLN A N 1
ATOM 740 C CA . GLN A 1 88 ? -14.621 -7.686 10.031 1.00 96.19 88 GLN A CA 1
ATOM 741 C C . GLN A 1 88 ? -14.490 -8.323 11.422 1.00 96.19 88 GLN A C 1
ATOM 743 O O . GLN A 1 88 ? -13.616 -9.160 11.654 1.00 96.19 88 GLN A O 1
ATOM 748 N N . LEU A 1 89 ? -15.422 -7.986 12.326 1.00 96.62 89 LEU A N 1
ATOM 749 C CA . LEU A 1 89 ? -15.393 -8.445 13.719 1.00 96.62 89 LEU A CA 1
ATOM 750 C C . LEU A 1 89 ? -15.210 -9.965 13.828 1.00 96.62 89 LEU A C 1
ATOM 752 O O . LEU A 1 89 ? -14.329 -10.400 14.549 1.00 96.62 89 LEU A O 1
ATOM 756 N N . LYS A 1 90 ? -15.944 -10.764 13.042 1.00 97.62 90 LYS A N 1
ATOM 757 C CA . LYS A 1 90 ? -15.819 -12.233 13.035 1.00 97.62 90 LYS A CA 1
ATOM 758 C C . LYS A 1 90 ? -14.375 -12.715 12.813 1.00 97.62 90 LYS A C 1
ATOM 760 O O . LYS A 1 90 ? -13.955 -13.695 13.420 1.00 97.62 90 LYS A O 1
ATOM 765 N N . THR A 1 91 ? -13.614 -12.037 11.954 1.00 98.25 91 THR A N 1
ATOM 766 C CA . THR A 1 91 ? -12.199 -12.349 11.717 1.00 98.25 91 THR A CA 1
ATOM 767 C C . THR A 1 91 ? -11.357 -11.986 12.933 1.00 98.25 91 THR A C 1
ATOM 769 O O . THR A 1 91 ? -10.508 -12.774 13.330 1.00 98.25 91 THR A O 1
ATOM 772 N N . ILE A 1 92 ? -11.623 -10.846 13.574 1.00 98.25 92 ILE A N 1
ATOM 773 C CA . ILE A 1 92 ? -10.942 -10.444 14.814 1.00 98.25 92 ILE A CA 1
ATOM 774 C C . ILE A 1 92 ? -11.182 -11.462 15.926 1.00 98.25 92 ILE A C 1
ATOM 776 O O . ILE A 1 92 ? -10.248 -11.879 16.605 1.00 98.25 92 ILE A O 1
ATOM 780 N N . GLU A 1 93 ? -12.416 -11.933 16.070 1.00 98.25 93 GLU A N 1
ATOM 781 C CA . GLU A 1 93 ? -12.780 -12.942 17.068 1.00 98.25 93 GLU A CA 1
ATOM 782 C C . GLU A 1 93 ? -12.088 -14.291 16.840 1.00 98.25 93 GLU A C 1
ATOM 784 O O . GLU A 1 93 ? -11.944 -15.059 17.784 1.00 98.25 93 GLU A O 1
ATOM 789 N N . SER A 1 94 ? -11.619 -14.577 15.620 1.00 98.44 94 SER A N 1
ATOM 790 C CA . SER A 1 94 ? -10.891 -15.817 15.327 1.00 98.44 94 SER A CA 1
ATOM 791 C C . SER A 1 94 ? -9.452 -15.836 15.854 1.00 98.44 94 SER A C 1
ATOM 793 O O . SER A 1 94 ? -8.877 -16.914 15.979 1.00 98.44 94 SER A O 1
ATOM 795 N N . PHE A 1 95 ? -8.880 -14.668 16.182 1.00 98.31 95 PHE A N 1
ATOM 796 C CA . PHE A 1 95 ? -7.507 -14.546 16.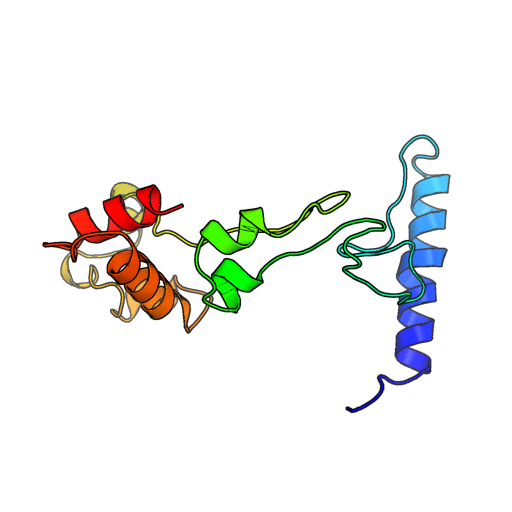689 1.00 98.31 95 PHE A CA 1
ATOM 797 C C . PHE A 1 95 ? -7.388 -13.791 18.026 1.00 98.31 95 PHE A C 1
ATOM 799 O O . PHE A 1 95 ? -6.275 -13.607 18.514 1.00 98.31 95 PHE A O 1
ATOM 806 N N . THR A 1 96 ? -8.503 -13.360 18.628 1.00 98.50 96 THR A N 1
ATOM 807 C CA . THR A 1 96 ? -8.525 -12.590 19.888 1.00 98.50 96 THR A CA 1
ATOM 808 C C . THR A 1 96 ? -9.459 -13.199 20.924 1.00 98.50 96 THR A C 1
ATOM 810 O O . THR A 1 96 ? -10.577 -13.619 20.607 1.00 98.50 96 THR A O 1
ATOM 813 N N . LEU A 1 97 ? -9.051 -13.145 22.192 1.00 98.38 97 LEU A N 1
ATOM 814 C CA . LEU A 1 97 ? -9.977 -13.258 23.316 1.00 98.38 97 LEU A CA 1
ATOM 815 C C . LEU A 1 97 ? -10.727 -11.924 23.520 1.00 98.38 97 LEU A C 1
ATOM 817 O O . LEU A 1 97 ? -10.299 -10.893 22.995 1.00 98.38 97 LEU A O 1
ATOM 821 N N . PRO A 1 98 ? -11.868 -11.889 24.236 1.00 97.75 98 PRO A N 1
ATOM 822 C CA . PRO A 1 98 ? -12.590 -10.642 24.506 1.00 97.75 98 PRO A CA 1
ATOM 823 C C . PRO A 1 98 ? -11.725 -9.514 25.097 1.00 97.75 98 PRO A C 1
ATOM 825 O O . PRO A 1 98 ? -11.868 -8.363 24.689 1.00 97.75 98 PRO A O 1
ATOM 828 N N . GLU A 1 99 ? -10.803 -9.839 26.001 1.00 97.44 99 GLU A N 1
ATOM 829 C CA . GLU A 1 99 ? -9.867 -8.917 26.656 1.00 97.44 99 GLU A CA 1
ATOM 830 C C . GLU A 1 99 ? -8.801 -8.332 25.715 1.00 97.44 99 GLU A C 1
ATOM 832 O O . GLU A 1 99 ? -8.267 -7.254 25.975 1.00 97.44 99 GLU A O 1
ATOM 837 N N . ASP A 1 100 ? -8.536 -8.991 24.586 1.00 97.94 100 ASP A N 1
ATOM 838 C CA . ASP A 1 100 ? -7.569 -8.536 23.588 1.00 97.94 100 ASP A CA 1
ATOM 839 C C . ASP A 1 100 ? -8.147 -7.464 22.650 1.00 97.94 100 ASP A C 1
ATOM 841 O O . ASP A 1 100 ? -7.407 -6.867 21.865 1.00 97.94 100 ASP A O 1
ATOM 845 N N . ARG A 1 101 ? -9.461 -7.200 22.693 1.00 96.94 101 ARG A N 1
ATOM 846 C CA . ARG A 1 101 ? -10.195 -6.355 21.725 1.00 96.94 101 ARG A CA 1
ATOM 847 C C . ARG A 1 101 ? -10.068 -4.859 22.022 1.00 96.94 101 ARG A C 1
ATOM 849 O O . ARG A 1 101 ? -11.041 -4.113 22.103 1.00 96.94 101 ARG A O 1
ATOM 856 N N . ASN A 1 102 ? -8.823 -4.428 22.149 1.00 96.38 102 ASN A N 1
ATOM 857 C CA . ASN A 1 102 ? -8.371 -3.049 22.110 1.00 96.38 102 ASN A CA 1
ATOM 858 C C . ASN A 1 102 ? -7.357 -2.954 20.967 1.00 96.38 102 ASN A C 1
ATOM 860 O O . ASN A 1 102 ? -6.455 -3.781 20.895 1.00 96.38 102 ASN A O 1
ATOM 864 N N . ILE A 1 103 ? -7.483 -1.969 20.076 1.00 96.94 103 ILE A N 1
ATOM 865 C CA . ILE A 1 103 ? -6.617 -1.877 18.888 1.00 96.94 103 ILE A CA 1
ATOM 866 C C . ILE A 1 103 ? -5.122 -1.728 19.220 1.00 96.94 103 ILE A C 1
ATOM 868 O O . ILE A 1 103 ? -4.300 -2.094 18.392 1.00 96.94 103 ILE A O 1
ATOM 872 N N . PHE A 1 104 ? -4.780 -1.276 20.431 1.00 97.19 104 PHE A N 1
ATOM 873 C CA . PHE A 1 104 ? -3.410 -1.171 20.946 1.00 97.19 104 PHE A CA 1
ATOM 874 C C . PHE A 1 104 ? -3.029 -2.316 21.901 1.00 97.19 104 PHE A C 1
ATOM 876 O O . PHE A 1 104 ? -1.993 -2.259 22.565 1.00 97.19 104 PHE A O 1
ATOM 883 N N . SER A 1 105 ? -3.862 -3.356 22.028 1.00 97.94 105 SER A N 1
ATOM 884 C CA . SER A 1 105 ? -3.492 -4.550 22.789 1.00 97.94 105 SER A CA 1
ATOM 885 C C . SER A 1 105 ? -2.309 -5.251 22.124 1.00 97.94 105 SER A C 1
ATOM 887 O O . SER A 1 105 ? -2.119 -5.180 20.909 1.00 97.94 105 SER A O 1
ATOM 889 N N . ARG A 1 106 ? -1.532 -6.003 22.909 1.00 97.81 106 ARG A N 1
ATOM 890 C CA . ARG A 1 106 ? -0.400 -6.780 22.383 1.00 97.81 106 ARG A CA 1
ATOM 891 C C . ARG A 1 106 ? -0.821 -7.718 21.247 1.00 97.81 106 ARG A C 1
ATOM 893 O O . ARG A 1 106 ? -0.081 -7.865 20.277 1.00 97.81 106 ARG A O 1
ATOM 900 N N . VAL A 1 107 ? -1.984 -8.358 21.36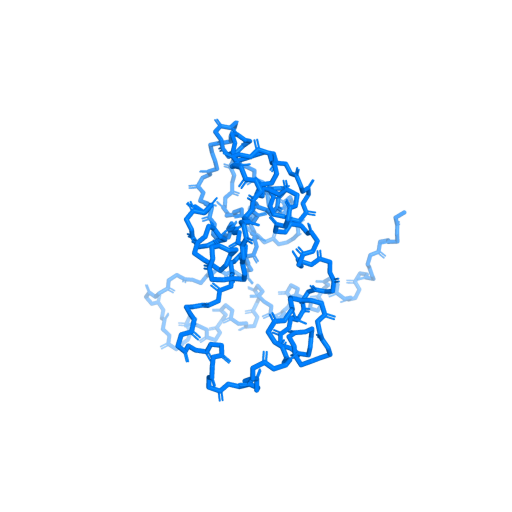9 1.00 98.12 107 VAL A N 1
ATOM 901 C CA . VAL A 1 107 ? -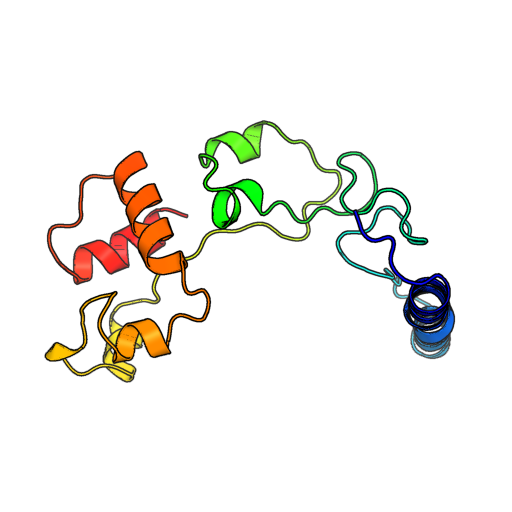2.485 -9.299 20.359 1.00 98.12 107 VAL A CA 1
ATOM 902 C C . VAL A 1 107 ? -2.876 -8.557 19.082 1.00 98.12 107 VAL A C 1
ATOM 904 O O . VAL A 1 107 ? -2.434 -8.962 18.008 1.00 98.12 107 VAL A O 1
ATOM 907 N N . MET A 1 108 ? -3.607 -7.444 19.173 1.00 98.12 108 MET A N 1
ATOM 908 C CA . MET A 1 108 ? -3.985 -6.646 17.999 1.00 98.12 108 MET A CA 1
ATOM 909 C C . MET A 1 108 ? -2.763 -6.028 17.304 1.00 98.12 108 MET A C 1
ATOM 911 O O . MET A 1 108 ? -2.622 -6.165 16.090 1.00 98.12 108 MET A O 1
ATOM 915 N N . GLU A 1 109 ? -1.827 -5.449 18.061 1.00 97.44 109 GLU A N 1
ATOM 916 C CA . GLU A 1 109 ? -0.569 -4.904 17.528 1.00 97.44 109 GLU A CA 1
ATOM 917 C C . GLU A 1 109 ? 0.300 -5.989 16.880 1.00 97.44 109 GLU A C 1
ATOM 919 O O . GLU A 1 109 ? 0.902 -5.765 15.836 1.00 97.44 109 GLU A O 1
ATOM 924 N N . SER A 1 110 ? 0.312 -7.218 17.411 1.00 97.44 110 SER A N 1
ATOM 925 C CA . SER A 1 110 ? 1.039 -8.320 16.762 1.00 97.44 110 SER A CA 1
ATOM 926 C C . SER A 1 110 ? 0.479 -8.687 15.379 1.00 97.44 110 SER A C 1
ATOM 928 O O . SER A 1 110 ? 1.214 -9.233 14.551 1.00 97.44 110 SER A O 1
ATOM 930 N N . HIS A 1 111 ? -0.784 -8.346 15.098 1.00 97.56 111 HIS A N 1
ATOM 931 C CA . HIS A 1 111 ? -1.434 -8.507 13.794 1.00 97.56 111 HIS A CA 1
ATOM 932 C C . HIS A 1 111 ? -1.370 -7.233 12.931 1.00 97.56 111 HIS A C 1
ATOM 934 O O . HIS A 1 111 ? -1.705 -7.284 11.749 1.00 97.56 111 HIS A O 1
ATOM 940 N N . GLN A 1 112 ? -0.867 -6.119 13.470 1.00 97.19 112 GLN A N 1
ATOM 941 C CA . GLN A 1 112 ? -0.564 -4.899 12.731 1.00 97.19 112 GLN A CA 1
ATOM 942 C C . GLN A 1 112 ? 0.903 -4.914 12.278 1.00 97.19 112 GLN A C 1
ATOM 944 O O . GLN A 1 112 ? 1.828 -4.955 13.083 1.00 97.19 112 GLN A O 1
ATOM 949 N N . LYS A 1 113 ? 1.146 -4.894 10.964 1.00 96.94 113 LYS A N 1
ATOM 950 C CA . LYS A 1 113 ? 2.514 -4.953 10.405 1.00 96.94 113 LYS A CA 1
ATOM 951 C C . LYS A 1 113 ? 3.093 -3.587 10.051 1.00 96.94 113 LYS A C 1
ATOM 953 O O . LYS A 1 113 ? 4.273 -3.486 9.730 1.00 96.94 113 LYS A O 1
ATOM 958 N N . ASN A 1 114 ? 2.291 -2.534 10.166 1.00 94.31 114 ASN A N 1
ATOM 959 C CA . ASN A 1 114 ? 2.730 -1.153 10.082 1.00 94.31 114 ASN A CA 1
ATOM 960 C C . ASN A 1 114 ? 2.585 -0.493 11.458 1.00 94.31 114 ASN A C 1
ATOM 962 O O . ASN A 1 114 ? 1.481 -0.144 11.864 1.00 94.31 114 ASN A O 1
ATOM 966 N N . GLY A 1 115 ? 3.700 -0.282 12.162 1.00 90.69 115 GLY A N 1
ATOM 967 C CA . GLY A 1 115 ? 3.692 0.166 13.565 1.00 90.69 115 GLY A CA 1
ATOM 968 C C . GLY A 1 115 ? 3.048 1.534 13.834 1.00 90.69 115 GLY A C 1
ATOM 969 O O . GLY A 1 115 ? 2.800 1.871 14.983 1.00 90.69 115 GLY A O 1
ATOM 970 N N . SER A 1 116 ? 2.758 2.328 12.800 1.00 93.00 116 SER A N 1
ATOM 971 C CA . SER A 1 116 ? 2.054 3.616 12.937 1.00 93.00 116 SER A CA 1
ATOM 972 C C . SER A 1 116 ? 0.576 3.556 12.542 1.00 93.00 116 SER A C 1
ATOM 974 O O . SER A 1 116 ? -0.171 4.509 12.760 1.00 93.00 116 SER A O 1
ATOM 976 N N . ALA A 1 117 ? 0.134 2.453 11.942 1.00 95.19 117 ALA A N 1
ATOM 977 C CA . ALA A 1 117 ? -1.130 2.399 11.228 1.00 95.19 117 ALA A CA 1
ATOM 978 C C . ALA A 1 117 ? -2.367 2.552 12.110 1.00 95.19 117 ALA A C 1
ATOM 980 O O . ALA A 1 117 ? -3.282 3.264 11.717 1.00 95.19 117 ALA A O 1
ATOM 981 N N . ASN A 1 118 ? -2.403 1.937 13.295 1.00 96.56 118 ASN A N 1
ATOM 982 C CA . ASN A 1 118 ? -3.563 2.054 14.184 1.00 96.56 118 ASN A CA 1
ATOM 983 C C . ASN A 1 118 ? -3.810 3.520 14.575 1.00 96.56 118 ASN A C 1
ATOM 985 O O . ASN A 1 118 ? -4.945 3.991 14.540 1.00 96.56 118 ASN A O 1
ATOM 989 N N . GLY A 1 119 ? -2.733 4.267 14.848 1.00 95.81 119 GLY A N 1
ATOM 990 C CA . GLY A 1 119 ? -2.796 5.712 15.071 1.00 95.81 119 GLY A CA 1
ATOM 991 C C . GLY A 1 119 ? -3.284 6.476 13.838 1.00 95.81 119 GLY A C 1
ATOM 992 O O . GLY A 1 119 ? -4.167 7.318 13.964 1.00 95.81 119 GLY A O 1
ATOM 993 N N . ARG A 1 120 ? -2.786 6.137 12.640 1.00 95.81 120 ARG A N 1
ATOM 994 C CA . ARG A 1 120 ? -3.253 6.755 11.386 1.00 95.81 120 ARG A CA 1
ATOM 995 C C . ARG A 1 120 ? -4.740 6.505 11.139 1.00 95.81 120 ARG A C 1
ATOM 997 O O . ARG A 1 120 ? -5.449 7.448 10.819 1.00 95.81 120 ARG A O 1
ATOM 1004 N N . ILE A 1 121 ? -5.233 5.279 11.334 1.00 96.06 121 ILE A N 1
ATOM 1005 C CA . ILE A 1 121 ? -6.666 4.959 11.204 1.00 96.06 121 ILE A CA 1
ATOM 1006 C C . ILE A 1 121 ? -7.489 5.875 12.110 1.00 96.06 121 ILE A C 1
ATOM 1008 O O . ILE A 1 121 ? -8.466 6.459 11.650 1.00 96.06 121 ILE A O 1
ATOM 1012 N N . LEU A 1 122 ? -7.078 6.050 13.370 1.00 95.56 122 LEU A N 1
ATOM 1013 C CA . LEU A 1 122 ? -7.762 6.965 14.284 1.00 95.56 122 LEU A CA 1
ATOM 1014 C C . LEU A 1 122 ? -7.736 8.419 13.799 1.00 95.56 122 LEU A C 1
ATOM 1016 O O . LEU A 1 122 ? -8.762 9.084 13.909 1.00 95.56 122 LEU A O 1
ATOM 1020 N N . SER A 1 123 ? -6.617 8.899 13.242 1.00 95.12 123 SER A N 1
ATOM 1021 C CA . SER A 1 123 ? -6.533 10.248 12.662 1.00 95.12 123 SER A CA 1
ATOM 1022 C C . SER A 1 123 ? -7.561 10.445 11.546 1.00 95.12 123 SER A C 1
ATOM 1024 O O . SER A 1 123 ? -8.357 11.377 11.605 1.00 95.12 123 SER A O 1
ATOM 1026 N N . TYR A 1 124 ? -7.640 9.516 10.594 1.00 95.81 124 TYR A N 1
ATOM 1027 C CA . TYR A 1 124 ? -8.635 9.594 9.521 1.00 95.81 124 TYR A CA 1
ATOM 1028 C C . TYR A 1 124 ? -10.068 9.488 10.031 1.00 95.81 124 TYR A C 1
ATOM 1030 O O . TYR A 1 124 ? -10.934 10.243 9.600 1.00 95.81 124 TYR A O 1
ATOM 1038 N N . ILE A 1 125 ? -10.340 8.591 10.978 1.00 95.44 125 ILE A N 1
ATOM 1039 C CA . ILE A 1 125 ? -11.668 8.518 11.591 1.00 95.44 125 ILE A CA 1
ATOM 1040 C C . ILE A 1 125 ? -12.025 9.865 12.229 1.00 95.44 125 ILE A C 1
ATOM 1042 O O . ILE A 1 125 ? -13.145 10.325 12.047 1.00 95.44 125 ILE A O 1
ATOM 1046 N N . SER A 1 126 ? -11.083 10.519 12.915 1.00 94.56 126 SER A N 1
ATOM 1047 C CA . SER A 1 126 ? -11.329 11.818 13.548 1.00 94.56 126 SER A CA 1
ATOM 1048 C C . SER A 1 126 ? -11.547 12.970 12.564 1.00 94.56 126 SER A C 1
ATOM 1050 O O . SER A 1 126 ? -12.263 13.912 12.898 1.00 94.56 126 SER A O 1
ATOM 1052 N N . ASP A 1 127 ? -10.979 12.886 11.360 1.00 94.31 127 ASP A N 1
ATOM 1053 C CA . ASP A 1 127 ? -11.131 13.913 10.325 1.00 94.31 127 ASP A CA 1
ATOM 1054 C C . ASP A 1 127 ? -12.501 13.847 9.628 1.00 94.31 127 ASP A C 1
ATOM 1056 O O . ASP A 1 127 ? -13.036 14.878 9.215 1.00 94.31 127 ASP A O 1
ATOM 1060 N N . TYR A 1 128 ? -13.075 12.646 9.479 1.00 93.75 128 TYR A N 1
ATOM 1061 C CA . TYR A 1 128 ? -14.254 12.418 8.626 1.00 93.75 128 TYR A CA 1
ATOM 1062 C C . TYR A 1 128 ? -15.493 11.891 9.360 1.00 93.75 128 TYR A C 1
ATOM 1064 O O . TYR A 1 128 ? -16.597 11.966 8.820 1.00 93.75 128 TYR A O 1
ATOM 1072 N N . TYR A 1 129 ? -15.342 11.368 10.577 1.00 94.06 129 TYR A N 1
ATOM 1073 C CA . TYR A 1 129 ? -16.414 10.723 11.331 1.00 94.06 129 TYR A CA 1
ATOM 1074 C C . TYR A 1 129 ? -16.432 11.172 12.794 1.00 94.06 129 TYR A C 1
ATOM 1076 O O . TYR A 1 129 ? -15.476 11.715 13.341 1.00 94.06 129 TYR A O 1
ATOM 1084 N N . LEU A 1 130 ? -17.552 10.906 13.465 1.00 93.31 130 LEU A N 1
ATOM 1085 C CA . LEU A 1 130 ? -17.598 10.987 14.921 1.00 93.31 130 LEU A CA 1
ATOM 1086 C C . LEU A 1 130 ? -16.766 9.855 15.528 1.00 93.31 130 LEU A C 1
ATOM 1088 O O . LEU A 1 130 ? -16.752 8.736 15.008 1.00 93.31 130 LEU A O 1
ATOM 1092 N N . TYR A 1 131 ? -16.129 10.131 16.667 1.00 91.56 131 TYR A N 1
ATOM 1093 C CA . TYR A 1 131 ? -15.361 9.119 17.382 1.00 91.56 131 TYR A CA 1
ATOM 1094 C C . TYR A 1 131 ? -16.224 7.884 17.703 1.00 91.56 131 TYR A C 1
ATOM 1096 O O . TYR A 1 131 ? -17.354 8.022 18.188 1.00 91.56 131 TYR A O 1
ATOM 1104 N N . PRO A 1 132 ? -15.712 6.667 17.447 1.00 94.12 132 PRO A N 1
ATOM 1105 C CA . PRO A 1 132 ? -16.458 5.441 17.669 1.00 94.12 132 PRO A CA 1
ATOM 1106 C C . PRO A 1 132 ? -16.729 5.237 19.160 1.00 94.12 132 PRO A C 1
ATOM 1108 O O . PRO A 1 132 ? -15.830 5.321 19.992 1.00 94.12 132 PRO A O 1
ATOM 1111 N N . LYS A 1 133 ? -17.983 4.917 19.490 1.00 95.19 133 LYS A N 1
ATOM 1112 C CA . LYS A 1 133 ? -18.438 4.709 20.875 1.00 95.19 133 LYS A CA 1
ATOM 1113 C C . LYS A 1 133 ? -17.897 3.433 21.531 1.00 95.19 133 LYS A C 1
ATOM 1115 O O . LYS A 1 133 ? -17.882 3.329 22.751 1.00 95.19 133 LYS A O 1
ATOM 1120 N N . ASP A 1 134 ? -17.530 2.443 20.722 1.00 95.94 134 ASP A N 1
ATOM 1121 C CA . ASP A 1 134 ? -17.064 1.133 21.163 1.00 95.94 134 ASP A CA 1
ATOM 1122 C C . ASP A 1 134 ? -16.185 0.480 20.0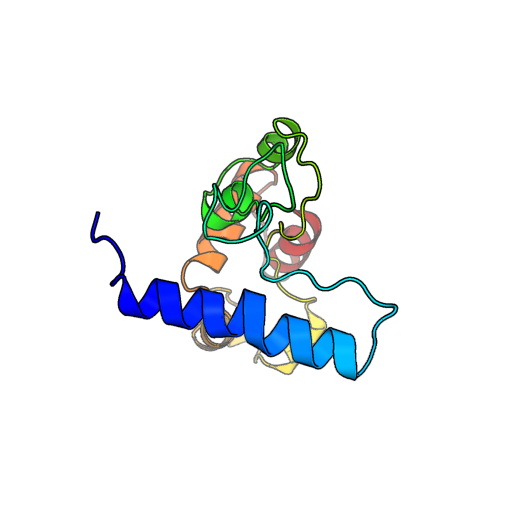82 1.00 95.94 134 ASP A C 1
ATOM 1124 O O . ASP A 1 134 ? -16.069 0.975 18.956 1.00 95.94 134 ASP A O 1
ATOM 1128 N N . PHE A 1 135 ? -15.557 -0.648 20.425 1.00 96.25 135 PHE A N 1
ATOM 1129 C CA . PHE A 1 135 ? -14.683 -1.388 19.515 1.00 96.25 135 PHE A CA 1
ATOM 1130 C C . PHE A 1 135 ? -15.406 -1.809 18.231 1.00 96.25 135 PHE A C 1
ATOM 1132 O O . PHE A 1 135 ? -14.870 -1.649 17.142 1.00 96.25 135 PHE A O 1
ATOM 1139 N N . ARG A 1 136 ? -16.649 -2.295 18.320 1.00 95.94 136 ARG A N 1
ATOM 1140 C CA . ARG A 1 136 ? -17.404 -2.756 17.146 1.00 95.94 136 ARG A CA 1
ATOM 1141 C C . ARG A 1 136 ? -17.686 -1.608 16.176 1.00 95.94 136 ARG A C 1
ATOM 1143 O O . ARG A 1 136 ? -17.555 -1.799 14.967 1.00 95.94 136 ARG A O 1
ATOM 1150 N N . ALA A 1 137 ? -18.036 -0.434 16.697 1.00 96.12 137 ALA A N 1
ATOM 1151 C CA . ALA A 1 137 ? -18.197 0.786 15.918 1.00 96.12 137 ALA A CA 1
ATOM 1152 C C . ALA A 1 137 ? -16.871 1.215 15.277 1.00 96.12 137 ALA A C 1
ATOM 1154 O O . ALA A 1 137 ? -16.870 1.577 14.106 1.00 96.12 137 ALA A O 1
ATOM 1155 N N . LEU A 1 138 ? -15.748 1.112 15.997 1.00 96.56 138 LEU A N 1
ATOM 1156 C CA . LEU A 1 138 ? -14.419 1.416 15.458 1.00 96.56 138 LEU A CA 1
ATOM 1157 C C . LEU A 1 138 ? -14.081 0.518 14.265 1.00 96.56 138 LEU A C 1
ATOM 1159 O O . LEU A 1 138 ? -13.717 1.027 13.208 1.00 96.56 138 LEU A O 1
ATOM 1163 N N . ILE A 1 139 ? -14.259 -0.800 14.401 1.00 96.25 139 ILE A N 1
ATOM 1164 C CA . ILE A 1 139 ? -14.014 -1.755 13.312 1.00 96.25 139 ILE A CA 1
ATOM 1165 C C . ILE A 1 139 ? -14.900 -1.437 12.105 1.00 96.25 139 ILE A C 1
ATOM 1167 O O . ILE A 1 139 ? -14.401 -1.348 10.984 1.00 96.25 139 ILE A O 1
ATOM 1171 N N . TYR A 1 140 ? -16.193 -1.199 12.336 1.00 94.75 140 TYR A N 1
ATOM 1172 C CA . TYR A 1 140 ? -17.138 -0.860 11.273 1.00 94.75 140 TYR A CA 1
ATOM 1173 C C . TYR A 1 140 ? -16.752 0.430 10.537 1.00 94.75 140 TYR A C 1
ATOM 1175 O O . TYR A 1 140 ? -16.648 0.430 9.312 1.00 94.75 140 TYR A O 1
ATOM 1183 N N . ILE A 1 141 ? -16.496 1.514 11.276 1.00 94.69 141 ILE A N 1
ATOM 1184 C CA . ILE A 1 141 ? -16.149 2.812 10.689 1.00 94.69 141 ILE A CA 1
ATOM 1185 C C . ILE A 1 141 ? -14.809 2.726 9.961 1.00 94.69 141 ILE A C 1
ATOM 1187 O O . ILE A 1 141 ? -14.700 3.268 8.868 1.00 94.69 141 ILE A O 1
ATOM 1191 N N . SER A 1 142 ? -13.818 1.998 10.488 1.00 93.25 142 SER A N 1
ATOM 1192 C CA . SER A 1 142 ? -12.527 1.837 9.804 1.00 93.25 142 SER A CA 1
ATOM 1193 C C . SER A 1 142 ? -12.672 1.233 8.403 1.00 93.25 142 SER A C 1
ATOM 1195 O O . SER A 1 142 ? -11.953 1.634 7.496 1.00 93.25 142 SER A O 1
ATOM 1197 N N . GLY A 1 143 ? -13.628 0.314 8.210 1.00 85.31 143 GLY A N 1
ATOM 1198 C CA . GLY A 1 143 ? -13.938 -0.270 6.904 1.00 85.31 143 GLY A CA 1
ATOM 1199 C C . GLY A 1 143 ? -14.773 0.643 6.004 1.00 85.31 143 GLY A C 1
ATOM 1200 O O . GLY A 1 143 ? -14.622 0.584 4.792 1.00 85.31 143 GLY A O 1
ATOM 1201 N N . ALA A 1 144 ? -15.624 1.496 6.581 1.00 78.38 144 ALA A N 1
ATOM 1202 C CA . ALA A 1 144 ? -16.426 2.474 5.840 1.00 78.38 144 ALA A CA 1
ATOM 1203 C C . ALA A 1 144 ? -15.669 3.774 5.506 1.00 78.38 144 ALA A C 1
ATOM 1205 O O . ALA A 1 144 ? -16.174 4.599 4.753 1.00 78.38 144 ALA A O 1
ATOM 1206 N N . SER A 1 145 ? -14.488 3.983 6.095 1.00 68.38 145 SER A N 1
ATOM 1207 C CA . SER A 1 145 ? -13.670 5.188 5.898 1.00 68.38 145 SER A CA 1
ATOM 1208 C C . SER A 1 145 ? -12.843 5.168 4.610 1.00 68.38 145 SER A C 1
ATOM 1210 O O . SER A 1 145 ? -12.222 6.181 4.307 1.00 68.38 145 SER A O 1
ATOM 1212 N N . GLY A 1 146 ? -12.795 4.034 3.905 1.00 55.34 146 GLY A N 1
ATOM 1213 C CA . GLY A 1 146 ? -12.084 3.868 2.633 1.00 55.34 146 GLY A CA 1
ATOM 1214 C C . GLY A 1 146 ? -12.930 4.192 1.410 1.00 55.34 146 GLY A C 1
ATOM 1215 O O . GLY A 1 146 ? -14.175 4.121 1.509 1.00 55.34 146 GLY A O 1
#